Protein AF-A0A073K8L0-F1 (afdb_monomer_lite)

pLDDT: mean 84.14, std 17.99, range [29.75, 98.31]

Sequence (140 aa):
MDVLETYLDMADKIIIFRKRFNLKQAKIAEMINVSRATVSNYENLRSKIPDNIEHQLKKIFQEYSFEIDYEDLYEEEKFLLYRIRNKLNQIEIAKLLGYNSKYYSHIETGNSPITTQFANRFKSDILNWRENDSPVQYVV

Organism: NCBI:txid574376

Secondary structure (DSSP, 8-state):
----SS---HHHHHHHHHHHTT--HHHHHHHTT--HHHHHHHHTTSSPPPHHHHHHHHHHHHHTT----GGG--HHHHHHHHHHHTT--HHHHHHHTTS-HHHHHHHHTTSSPPPHHHHHHIIIIIIHHHHHS-------

Radius of gyration: 15.87 Å; chains: 1; bounding box: 36×40×40 Å

InterPro domains:
  IPR001387 Cro/C1-type, helix-turn-helix domain [PF01381] (17-47)
  IPR001387 Cro/C1-type, helix-turn-helix domain [PS50943] (14-73)
  IPR001387 Cro/C1-type, helix-turn-helix domain [SM00530] (13-71)
  IPR001387 Cro/C1-type, helix-turn-helix domain [SM00530] (78-129)
  IPR001387 Cro/C1-type, helix-turn-helix domain [cd00093] (11-70)
  IPR001387 Cro/C1-type, helix-turn-helix domain [cd00093] (77-128)
  IPR010982 Lambda repressor-like, DNA-binding domain superfamily [G3DSA:1.10.260.40] (11-58)
  IPR010982 Lambda repressor-like, DNA-binding domain superfamily [G3DSA:1.10.260.40] (59-129)
  IPR010982 Lambda repressor-like, DNA-binding domain superfamily [SSF47413] (8-62)
  IPR010982 Lambda repressor-like, DNA-binding domain superfamily [SSF47413] (73-122)

Structure (mmCIF, N/CA/C/O backbone):
data_AF-A0A073K8L0-F1
#
_entry.id   AF-A0A073K8L0-F1
#
loop_
_atom_site.group_PDB
_atom_site.id
_atom_site.type_symbol
_atom_site.label_atom_id
_atom_site.label_alt_id
_atom_site.label_comp_id
_atom_site.label_asym_id
_atom_site.label_entity_id
_atom_site.label_seq_id
_atom_site.pdbx_PDB_ins_code
_atom_site.Cartn_x
_atom_site.Cartn_y
_atom_site.Cartn_z
_atom_site.occupancy
_atom_site.B_iso_or_equiv
_atom_site.auth_seq_id
_atom_site.auth_comp_id
_atom_site.auth_asym_id
_atom_site.auth_atom_id
_atom_site.pdbx_PDB_model_num
ATOM 1 N N . MET A 1 1 ? 6.696 -17.186 19.002 1.00 34.41 1 MET A N 1
ATOM 2 C CA . MET A 1 1 ? 7.828 -16.568 18.279 1.00 34.41 1 MET A CA 1
ATOM 3 C C . MET A 1 1 ? 7.289 -15.276 17.711 1.00 34.41 1 MET A C 1
ATOM 5 O O . MET A 1 1 ? 6.404 -15.321 16.871 1.00 34.41 1 MET A O 1
ATOM 9 N N . ASP A 1 2 ? 7.721 -14.174 18.303 1.00 43.12 2 ASP A N 1
ATOM 10 C CA . ASP A 1 2 ? 6.908 -12.989 18.576 1.00 43.12 2 ASP A CA 1
ATOM 11 C C . ASP A 1 2 ? 7.640 -11.740 18.052 1.00 43.12 2 ASP A C 1
ATOM 13 O O . ASP A 1 2 ? 8.276 -11.017 18.811 1.00 43.12 2 ASP A O 1
ATOM 17 N N . VAL A 1 3 ? 7.711 -11.592 16.716 1.00 39.59 3 VAL A N 1
ATOM 18 C CA . VAL A 1 3 ? 8.490 -10.523 16.036 1.00 39.59 3 VAL A CA 1
ATOM 19 C C . VAL A 1 3 ? 7.893 -10.120 14.668 1.00 39.59 3 VAL A C 1
ATOM 21 O O . VAL A 1 3 ? 8.605 -9.689 13.766 1.00 39.59 3 VAL A O 1
ATOM 24 N N . LEU A 1 4 ? 6.590 -10.300 14.440 1.00 44.94 4 LEU A N 1
ATOM 25 C CA . LEU A 1 4 ? 5.981 -10.058 13.122 1.00 44.94 4 LEU A CA 1
ATOM 26 C C . LEU A 1 4 ? 5.005 -8.880 13.150 1.00 44.94 4 LEU A C 1
ATOM 28 O O . LEU A 1 4 ? 3.808 -9.120 13.088 1.00 44.94 4 LEU A O 1
ATOM 32 N N . GLU A 1 5 ? 5.492 -7.631 13.195 1.00 56.97 5 GLU A N 1
ATOM 33 C CA . GLU A 1 5 ? 4.706 -6.481 12.685 1.00 56.97 5 GLU A CA 1
ATOM 34 C C . GLU A 1 5 ? 5.459 -5.148 12.451 1.00 56.97 5 GLU A C 1
ATOM 36 O O . GLU A 1 5 ? 4.810 -4.150 12.160 1.00 56.97 5 GLU A O 1
ATOM 41 N N . THR A 1 6 ? 6.800 -5.100 12.470 1.00 67.00 6 THR A N 1
ATOM 42 C CA . THR A 1 6 ? 7.577 -3.849 12.256 1.00 67.00 6 THR A CA 1
ATOM 43 C C . THR A 1 6 ? 8.447 -3.832 10.993 1.00 67.00 6 THR A C 1
ATOM 45 O O . THR A 1 6 ? 9.200 -2.895 10.769 1.00 67.00 6 THR A O 1
ATOM 48 N N . TYR A 1 7 ? 8.362 -4.845 10.128 1.00 82.88 7 TYR A N 1
ATOM 49 C CA . TYR A 1 7 ? 9.089 -4.861 8.852 1.00 82.88 7 TYR A CA 1
ATOM 50 C C . TYR A 1 7 ? 8.156 -4.533 7.686 1.00 82.88 7 TYR A C 1
ATOM 52 O O . TYR A 1 7 ? 7.021 -5.015 7.661 1.00 82.88 7 TYR A O 1
ATOM 60 N N . LEU A 1 8 ? 8.632 -3.746 6.715 1.00 90.25 8 LEU A N 1
ATOM 61 C CA . LEU A 1 8 ? 7.929 -3.486 5.456 1.00 90.25 8 LEU A CA 1
ATOM 62 C C . LEU A 1 8 ? 8.441 -4.405 4.355 1.00 90.25 8 LEU A C 1
ATOM 64 O O . LEU A 1 8 ? 9.613 -4.335 3.975 1.00 90.25 8 LEU A O 1
ATOM 68 N N . ASP A 1 9 ? 7.546 -5.221 3.805 1.00 92.12 9 ASP A N 1
ATOM 69 C CA . ASP A 1 9 ? 7.854 -6.008 2.623 1.00 92.12 9 ASP A CA 1
ATOM 70 C C . ASP A 1 9 ? 7.788 -5.151 1.344 1.00 92.12 9 ASP A C 1
ATOM 72 O O . ASP A 1 9 ? 7.447 -3.964 1.353 1.00 92.12 9 ASP A O 1
ATOM 76 N N . MET A 1 10 ? 8.156 -5.742 0.206 1.00 94.81 10 MET A N 1
ATOM 77 C CA . MET A 1 10 ? 8.142 -5.018 -1.065 1.00 94.81 10 MET A CA 1
ATOM 78 C C . MET A 1 10 ? 6.726 -4.574 -1.471 1.00 94.81 10 MET A C 1
ATOM 80 O O . MET A 1 10 ? 6.578 -3.503 -2.057 1.00 94.81 10 MET A O 1
ATOM 84 N N . ALA A 1 11 ? 5.684 -5.350 -1.163 1.00 95.62 11 ALA A N 1
ATOM 85 C CA . ALA A 1 11 ? 4.309 -4.967 -1.471 1.00 95.62 11 ALA A CA 1
ATOM 86 C C . ALA A 1 11 ? 3.874 -3.749 -0.646 1.00 95.62 11 ALA A C 1
ATOM 88 O O . ALA A 1 11 ? 3.299 -2.815 -1.211 1.00 95.62 11 ALA A O 1
ATOM 89 N N . ASP A 1 12 ? 4.222 -3.709 0.641 1.00 95.44 12 ASP A N 1
ATOM 90 C CA . ASP A 1 12 ? 4.008 -2.545 1.497 1.00 95.44 12 ASP A CA 1
ATOM 91 C C . ASP A 1 12 ? 4.716 -1.316 0.914 1.00 95.44 12 ASP A C 1
ATOM 93 O O . ASP A 1 12 ? 4.092 -0.275 0.696 1.00 95.44 12 ASP A O 1
ATOM 97 N N . LYS A 1 13 ? 6.005 -1.448 0.568 1.00 96.69 13 LYS A N 1
ATOM 98 C CA . LYS A 1 13 ? 6.802 -0.343 0.014 1.00 96.69 13 LYS A CA 1
ATOM 99 C C . LYS A 1 13 ? 6.222 0.191 -1.298 1.00 96.69 13 LYS A C 1
ATOM 101 O O . LYS A 1 13 ? 6.183 1.407 -1.470 1.00 96.69 13 LYS A O 1
ATOM 106 N N . ILE A 1 14 ? 5.694 -0.666 -2.182 1.00 97.31 14 ILE A N 1
ATOM 107 C CA . ILE A 1 14 ? 4.986 -0.231 -3.405 1.00 97.31 14 ILE A CA 1
ATOM 108 C C . ILE A 1 14 ? 3.787 0.656 -3.057 1.00 97.31 14 ILE A C 1
ATOM 110 O O . ILE A 1 14 ? 3.612 1.714 -3.666 1.00 97.31 14 ILE A O 1
ATOM 114 N N . ILE A 1 15 ? 2.960 0.240 -2.093 1.00 96.00 15 ILE A N 1
ATOM 115 C CA . ILE A 1 15 ? 1.749 0.974 -1.700 1.00 96.00 15 ILE A CA 1
ATOM 116 C C . ILE A 1 15 ? 2.119 2.356 -1.169 1.00 96.00 15 ILE A C 1
ATOM 118 O O . ILE A 1 15 ? 1.517 3.354 -1.583 1.00 96.00 15 ILE A O 1
ATOM 122 N N . ILE A 1 16 ? 3.103 2.411 -0.268 1.00 96.31 16 ILE A N 1
ATOM 123 C CA . ILE A 1 16 ? 3.514 3.655 0.381 1.00 96.31 16 ILE A CA 1
ATOM 124 C C . ILE A 1 16 ? 4.181 4.595 -0.613 1.00 96.31 16 ILE A C 1
ATOM 126 O O . ILE A 1 16 ? 3.761 5.747 -0.731 1.00 96.31 16 ILE A O 1
ATOM 130 N N . PHE A 1 17 ? 5.126 4.090 -1.409 1.00 97.38 17 PHE A N 1
ATOM 131 C CA . PHE A 1 17 ? 5.732 4.838 -2.507 1.00 97.38 17 PHE A CA 1
ATOM 132 C C . PHE A 1 17 ? 4.654 5.444 -3.410 1.00 97.38 17 PHE A C 1
ATOM 134 O O . PHE A 1 17 ? 4.582 6.655 -3.619 1.00 97.38 17 PHE A O 1
ATOM 141 N N . ARG A 1 18 ? 3.726 4.609 -3.885 1.00 96.12 18 ARG A N 1
ATOM 142 C CA . ARG A 1 18 ? 2.665 5.048 -4.783 1.00 96.12 18 ARG A CA 1
ATOM 143 C C . ARG A 1 18 ? 1.813 6.156 -4.160 1.00 96.12 18 ARG A C 1
ATOM 145 O O . ARG A 1 18 ? 1.449 7.098 -4.859 1.00 96.12 18 ARG A O 1
ATOM 152 N N . LYS A 1 19 ? 1.467 6.052 -2.877 1.00 92.94 19 LYS A N 1
ATOM 153 C CA . LYS A 1 19 ? 0.639 7.053 -2.189 1.00 92.94 19 LYS A CA 1
ATOM 154 C C . LYS A 1 19 ? 1.385 8.361 -1.947 1.00 92.94 19 LYS A C 1
ATOM 156 O O . LYS A 1 19 ? 0.845 9.407 -2.298 1.00 92.94 19 LYS A O 1
ATOM 161 N N . ARG A 1 20 ? 2.618 8.310 -1.438 1.00 94.00 20 ARG A N 1
ATOM 162 C CA . ARG A 1 20 ? 3.428 9.507 -1.148 1.00 94.00 20 ARG A CA 1
ATOM 163 C C . ARG A 1 20 ? 3.758 10.314 -2.402 1.00 94.00 20 ARG A C 1
ATOM 165 O O . ARG A 1 20 ? 3.738 11.538 -2.362 1.00 94.00 20 ARG A O 1
ATOM 172 N N . PHE A 1 21 ? 3.960 9.643 -3.535 1.00 94.81 21 PHE A N 1
ATOM 173 C CA . PHE A 1 21 ? 4.215 10.294 -4.825 1.00 94.81 21 PHE A CA 1
ATOM 174 C C . PHE A 1 21 ? 2.952 10.484 -5.688 1.00 94.81 21 PHE A C 1
ATOM 176 O O . PHE A 1 21 ? 3.055 10.834 -6.863 1.00 94.81 21 PHE A O 1
ATOM 183 N N . ASN A 1 22 ? 1.754 10.257 -5.130 1.00 92.50 22 ASN A N 1
ATOM 184 C CA . ASN A 1 22 ? 0.461 10.395 -5.816 1.00 92.50 22 ASN A CA 1
ATOM 185 C C . ASN A 1 22 ? 0.383 9.655 -7.172 1.00 92.50 22 ASN A C 1
ATOM 187 O O . ASN A 1 22 ? -0.194 10.123 -8.158 1.00 92.50 22 ASN A O 1
ATOM 191 N N . LEU A 1 23 ? 0.987 8.472 -7.235 1.00 94.81 23 LEU A N 1
ATOM 192 C CA . LEU A 1 23 ? 1.014 7.634 -8.422 1.00 94.81 23 LEU A CA 1
ATOM 193 C C . LEU A 1 23 ? -0.227 6.729 -8.467 1.00 94.81 23 LEU A C 1
ATOM 195 O O . LEU A 1 23 ? -0.777 6.278 -7.459 1.00 94.81 23 LEU A O 1
ATOM 199 N N . LYS A 1 24 ? -0.694 6.413 -9.675 1.00 95.44 24 LYS A N 1
ATOM 200 C CA . LYS A 1 24 ? -1.721 5.378 -9.879 1.00 95.44 24 LYS A CA 1
ATOM 201 C C . LYS A 1 24 ? -1.049 4.016 -10.042 1.00 95.44 24 LYS A C 1
ATOM 203 O O . LYS A 1 24 ? 0.077 3.942 -10.524 1.00 95.44 24 LYS A O 1
ATOM 208 N N . GLN A 1 25 ? -1.764 2.927 -9.741 1.00 96.62 25 GLN A N 1
ATOM 209 C CA . GLN A 1 25 ? -1.258 1.559 -9.968 1.00 96.62 25 GLN A CA 1
ATOM 210 C C . GLN A 1 25 ? -0.804 1.355 -11.421 1.00 96.62 25 GLN A C 1
ATOM 212 O O . GLN A 1 25 ? 0.190 0.688 -11.670 1.00 96.62 25 GLN A O 1
ATOM 217 N N . ALA A 1 26 ? -1.507 1.976 -12.377 1.00 97.44 26 ALA A N 1
ATOM 218 C CA . ALA A 1 26 ? -1.141 1.943 -13.790 1.00 97.44 26 ALA A CA 1
ATOM 219 C C . ALA A 1 26 ? 0.237 2.565 -14.067 1.00 97.44 26 ALA A C 1
ATOM 221 O O . ALA A 1 26 ? 0.944 2.070 -14.934 1.00 97.44 26 ALA A O 1
ATOM 222 N N . 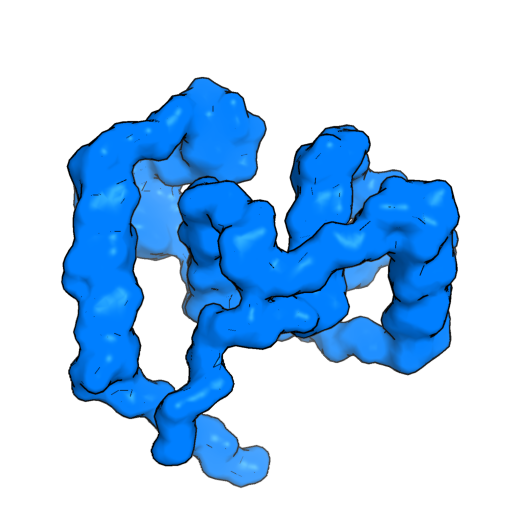LYS A 1 27 ? 0.635 3.604 -13.316 1.00 97.88 27 LYS A N 1
ATOM 223 C CA . LYS A 1 27 ? 1.937 4.246 -13.510 1.00 97.88 27 LYS A CA 1
ATOM 224 C C . LYS A 1 27 ? 3.077 3.374 -12.994 1.00 97.88 27 LYS A C 1
ATOM 226 O O . LYS A 1 27 ? 4.068 3.217 -13.691 1.00 97.88 27 LYS A O 1
ATOM 231 N N . ILE A 1 28 ? 2.901 2.750 -11.826 1.00 97.75 28 ILE A N 1
ATOM 232 C CA . ILE A 1 28 ? 3.850 1.738 -11.336 1.00 97.75 28 ILE A CA 1
ATOM 233 C C . ILE A 1 28 ? 3.953 0.596 -12.347 1.00 97.75 28 ILE A C 1
ATOM 235 O O . ILE A 1 28 ? 5.050 0.213 -12.723 1.00 97.75 28 ILE A O 1
ATOM 239 N N . ALA A 1 29 ? 2.815 0.101 -12.840 1.00 98.12 29 ALA A N 1
ATOM 240 C CA . ALA A 1 29 ? 2.769 -0.997 -13.800 1.00 98.12 29 ALA A CA 1
ATOM 241 C C . ALA A 1 29 ? 3.548 -0.692 -15.092 1.00 98.12 29 ALA A C 1
ATOM 243 O O . ALA A 1 29 ? 4.278 -1.552 -15.573 1.00 98.12 29 ALA A O 1
ATOM 244 N N . GLU A 1 30 ? 3.439 0.537 -15.605 1.00 98.12 30 GLU A N 1
ATOM 245 C CA . GLU A 1 30 ? 4.229 1.036 -16.737 1.00 98.12 30 GLU A CA 1
ATOM 246 C C . GLU A 1 30 ? 5.734 1.038 -16.423 1.00 98.12 30 GLU A C 1
ATOM 248 O O 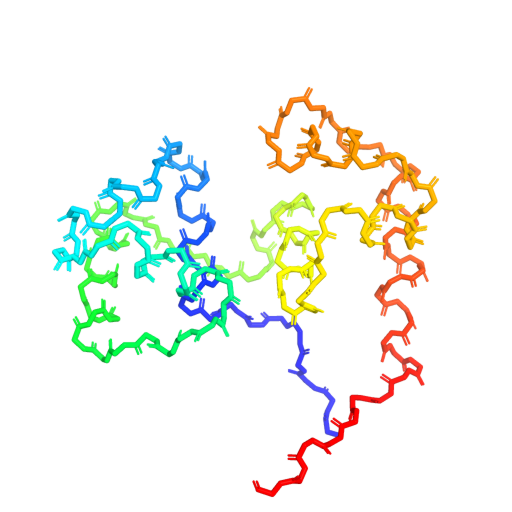. GLU A 1 30 ? 6.520 0.540 -17.224 1.00 98.12 30 GLU A O 1
ATOM 253 N N . MET A 1 31 ? 6.133 1.531 -15.244 1.00 97.25 31 MET A N 1
ATOM 254 C CA . MET A 1 31 ? 7.543 1.621 -14.834 1.00 97.25 31 MET A CA 1
ATOM 255 C C . MET A 1 31 ? 8.240 0.254 -14.741 1.00 97.25 31 MET A C 1
ATOM 257 O O . MET A 1 31 ? 9.428 0.163 -15.034 1.00 97.25 31 MET A O 1
ATOM 261 N N . ILE A 1 32 ? 7.515 -0.804 -14.356 1.00 97.56 32 ILE A N 1
ATOM 262 C CA . ILE A 1 32 ? 8.054 -2.175 -14.234 1.00 97.56 32 ILE A CA 1
ATOM 263 C C . ILE A 1 32 ? 7.572 -3.128 -15.341 1.00 97.56 32 ILE A C 1
ATOM 265 O O . ILE A 1 32 ? 7.719 -4.345 -15.229 1.00 97.56 32 ILE A O 1
ATOM 269 N N . ASN A 1 33 ? 6.961 -2.587 -16.399 1.00 97.25 33 ASN A N 1
ATOM 270 C CA . ASN A 1 33 ? 6.464 -3.328 -17.561 1.00 97.25 33 ASN A CA 1
ATOM 271 C C . ASN A 1 33 ? 5.579 -4.551 -17.217 1.00 97.25 33 ASN A C 1
ATOM 273 O O . ASN A 1 33 ? 5.788 -5.662 -17.709 1.00 97.25 33 ASN A O 1
ATOM 277 N N . VAL A 1 34 ? 4.570 -4.354 -16.365 1.00 97.81 34 VAL A N 1
ATOM 278 C CA . VAL A 1 34 ? 3.542 -5.364 -16.048 1.00 97.81 34 VAL A CA 1
ATOM 279 C C . VAL A 1 34 ? 2.136 -4.794 -16.235 1.00 97.81 34 VAL A C 1
ATOM 281 O O . VAL A 1 34 ? 1.947 -3.608 -16.493 1.00 97.81 34 VAL A O 1
ATOM 284 N N . SER A 1 35 ? 1.103 -5.625 -16.082 1.00 98.31 35 SER A N 1
ATOM 285 C CA . SER A 1 35 ? -0.276 -5.132 -16.121 1.00 98.31 35 SER A CA 1
ATOM 286 C C . SER A 1 35 ? -0.658 -4.390 -14.831 1.00 98.31 35 SER A C 1
ATOM 288 O O . SER A 1 35 ? -0.203 -4.720 -13.733 1.00 98.31 35 SER A O 1
ATOM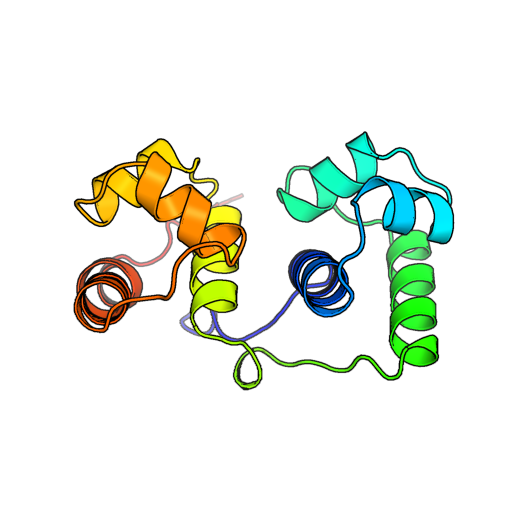 290 N N . ARG A 1 36 ? -1.596 -3.438 -14.919 1.00 98.00 36 ARG A N 1
ATOM 291 C CA . ARG A 1 36 ? -2.180 -2.790 -13.729 1.00 98.00 36 ARG A CA 1
ATOM 292 C C . ARG A 1 36 ? -2.818 -3.804 -12.764 1.00 98.00 36 ARG A C 1
ATOM 294 O O . ARG A 1 36 ? -2.761 -3.612 -11.551 1.00 98.00 36 ARG A O 1
ATOM 301 N N . ALA A 1 37 ? -3.403 -4.884 -13.287 1.00 98.06 37 ALA A N 1
ATOM 302 C CA . ALA A 1 37 ? -3.957 -5.966 -12.471 1.00 98.06 37 ALA A CA 1
ATOM 303 C C . ALA A 1 37 ? -2.861 -6.710 -11.691 1.00 98.06 37 ALA A C 1
ATOM 305 O O . ALA A 1 37 ? -3.055 -7.031 -10.523 1.00 98.06 37 ALA A O 1
ATOM 306 N N . THR A 1 38 ? -1.690 -6.907 -12.299 1.00 97.94 38 THR A N 1
ATOM 307 C CA . THR A 1 38 ? -0.519 -7.513 -11.655 1.00 97.94 38 THR A CA 1
ATOM 308 C C . THR A 1 38 ? -0.052 -6.681 -10.459 1.00 97.94 38 THR A C 1
ATOM 310 O O . THR A 1 38 ? 0.078 -7.226 -9.367 1.00 97.94 38 THR A O 1
ATOM 313 N N . VAL A 1 39 ? 0.090 -5.358 -10.614 1.00 97.88 39 VAL A N 1
ATOM 314 C CA . VAL A 1 39 ? 0.412 -4.461 -9.483 1.00 97.88 39 VAL A CA 1
ATOM 315 C C . VAL A 1 39 ? -0.661 -4.536 -8.402 1.00 97.88 39 VAL A C 1
ATOM 317 O O . VAL A 1 39 ? -0.342 -4.660 -7.226 1.00 97.88 39 VAL A O 1
ATOM 320 N N . SER A 1 40 ? -1.940 -4.532 -8.787 1.00 96.25 40 SER A N 1
ATOM 321 C CA . SER A 1 40 ? -3.032 -4.699 -7.826 1.00 96.25 40 SER A CA 1
ATOM 322 C C . SER A 1 40 ? -2.945 -6.025 -7.063 1.00 96.25 40 SER A C 1
ATOM 324 O O . SER A 1 40 ? -3.279 -6.059 -5.882 1.00 96.25 40 SER A O 1
ATOM 326 N N . ASN A 1 41 ? -2.518 -7.115 -7.701 1.00 96.62 41 ASN A N 1
ATOM 327 C CA . ASN A 1 41 ? -2.337 -8.400 -7.029 1.00 96.62 41 ASN A CA 1
ATOM 328 C C . ASN A 1 41 ? -1.153 -8.384 -6.061 1.00 96.62 41 ASN A C 1
ATOM 330 O O . ASN A 1 41 ? -1.280 -8.953 -4.978 1.00 96.62 41 ASN A O 1
ATOM 334 N N . TYR A 1 42 ? -0.055 -7.708 -6.407 1.00 96.81 42 TYR A N 1
ATOM 335 C CA . TYR A 1 42 ? 1.066 -7.493 -5.491 1.00 96.81 42 TYR A CA 1
ATOM 336 C C . TYR A 1 42 ? 0.626 -6.689 -4.260 1.00 96.81 42 TYR A C 1
ATOM 338 O O . TYR A 1 42 ? 0.763 -7.176 -3.144 1.00 96.81 42 TYR A O 1
ATOM 346 N N . GLU A 1 43 ? -0.013 -5.527 -4.453 1.00 94.38 43 GLU A N 1
ATOM 347 C CA . GLU A 1 43 ? -0.479 -4.661 -3.352 1.00 94.38 43 GLU A CA 1
ATOM 348 C C . GLU A 1 43 ? -1.533 -5.328 -2.451 1.00 94.38 43 GLU A C 1
ATOM 350 O O . GLU A 1 43 ? -1.733 -4.905 -1.323 1.00 94.38 43 GLU A O 1
ATOM 355 N N . ASN A 1 44 ? -2.252 -6.344 -2.933 1.00 91.88 44 ASN A N 1
ATOM 356 C CA . ASN A 1 44 ? -3.254 -7.062 -2.135 1.00 91.88 44 ASN A CA 1
ATOM 357 C C . ASN A 1 44 ? -2.759 -8.431 -1.647 1.00 91.88 44 ASN A C 1
ATOM 359 O O . ASN A 1 44 ? -3.580 -9.256 -1.242 1.00 91.88 44 ASN A O 1
ATOM 363 N N . LEU A 1 45 ? -1.450 -8.699 -1.735 1.00 91.06 45 LEU A N 1
ATOM 364 C CA . LEU A 1 45 ? -0.828 -9.964 -1.324 1.00 91.06 45 LEU A CA 1
ATOM 365 C C . LEU A 1 45 ? -1.484 -11.202 -1.973 1.00 91.06 45 LEU A C 1
ATOM 367 O O . LEU A 1 45 ? -1.530 -12.288 -1.396 1.00 91.06 45 LEU A O 1
ATOM 371 N N . ARG A 1 46 ? -2.022 -11.037 -3.189 1.00 92.12 46 ARG A N 1
ATOM 372 C CA . ARG A 1 46 ? -2.643 -12.107 -3.992 1.00 92.12 46 ARG A CA 1
ATOM 373 C C . ARG A 1 46 ? -1.638 -12.815 -4.892 1.00 92.12 46 ARG A C 1
ATOM 375 O O . ARG A 1 46 ? -1.944 -13.858 -5.462 1.00 92.12 46 ARG A O 1
ATOM 382 N N . SER A 1 47 ? -0.458 -12.235 -5.081 1.00 94.00 47 SER A N 1
ATOM 383 C CA . SER A 1 47 ? 0.621 -12.820 -5.873 1.00 94.00 47 SER A CA 1
ATOM 384 C C . SER A 1 47 ? 1.964 -12.406 -5.294 1.00 94.00 47 SER A C 1
ATOM 386 O O . SER A 1 47 ? 2.131 -11.260 -4.881 1.00 94.00 47 SER A O 1
ATOM 388 N N . LYS A 1 48 ? 2.922 -13.335 -5.293 1.00 93.50 48 LYS A N 1
ATOM 389 C CA . LYS A 1 48 ? 4.306 -13.039 -4.925 1.00 93.50 48 LYS A CA 1
ATOM 390 C C . LYS A 1 48 ? 4.937 -12.146 -5.995 1.00 93.50 48 LYS A C 1
ATOM 392 O O . LYS A 1 48 ? 4.708 -12.361 -7.185 1.00 93.50 48 LYS A O 1
ATOM 397 N N . ILE A 1 49 ? 5.735 -11.175 -5.566 1.00 95.88 49 ILE A N 1
ATOM 398 C CA . ILE A 1 49 ? 6.536 -10.337 -6.460 1.00 95.88 49 ILE A CA 1
ATOM 399 C C . ILE A 1 49 ? 7.748 -11.162 -6.928 1.00 95.88 49 ILE A C 1
ATOM 401 O O . ILE A 1 49 ? 8.483 -11.667 -6.080 1.00 95.88 49 ILE A O 1
ATOM 405 N N . PRO A 1 50 ? 7.955 -11.349 -8.243 1.00 97.25 50 PRO A N 1
ATOM 406 C CA . PRO A 1 50 ? 9.139 -12.032 -8.762 1.00 97.25 50 PRO A CA 1
ATOM 407 C C . PRO A 1 50 ? 10.426 -11.219 -8.555 1.00 97.25 50 PRO A C 1
ATOM 409 O O . PRO A 1 50 ? 10.398 -9.991 -8.650 1.00 97.25 50 PRO A O 1
ATOM 412 N N . ASP A 1 51 ? 11.567 -11.888 -8.382 1.00 97.06 51 ASP A N 1
ATOM 413 C CA . ASP A 1 51 ? 12.860 -11.251 -8.078 1.00 97.06 51 ASP A CA 1
ATOM 414 C C . ASP A 1 51 ? 13.285 -10.199 -9.118 1.00 97.06 51 ASP A C 1
ATOM 416 O O . ASP A 1 51 ? 13.816 -9.140 -8.777 1.00 97.06 51 ASP A O 1
ATOM 420 N N . ASN A 1 52 ? 13.015 -10.446 -10.406 1.00 97.00 52 ASN A N 1
ATOM 421 C CA . ASN A 1 52 ? 13.318 -9.487 -11.470 1.00 97.00 52 ASN A CA 1
ATOM 422 C C . ASN A 1 52 ? 12.479 -8.204 -11.350 1.00 97.00 52 ASN A C 1
ATOM 424 O O . ASN A 1 52 ? 12.978 -7.123 -11.656 1.00 97.00 52 ASN A O 1
ATOM 428 N N . ILE A 1 53 ? 11.229 -8.315 -10.891 1.00 98.12 53 ILE A N 1
ATOM 429 C CA . ILE A 1 53 ? 10.358 -7.167 -10.622 1.00 98.12 53 ILE A CA 1
ATOM 430 C C . ILE A 1 53 ? 10.803 -6.455 -9.346 1.00 98.12 53 ILE A C 1
ATOM 432 O O . ILE A 1 53 ? 10.884 -5.230 -9.328 1.00 98.12 53 ILE A O 1
ATOM 436 N N . GLU A 1 54 ? 11.161 -7.204 -8.302 1.00 97.56 54 GLU A N 1
ATOM 437 C CA . GLU A 1 54 ? 11.700 -6.640 -7.064 1.00 97.56 54 GLU A CA 1
ATOM 438 C C . GLU A 1 54 ? 12.958 -5.798 -7.330 1.00 97.56 54 GLU A C 1
ATOM 440 O O . GLU A 1 54 ? 13.095 -4.689 -6.813 1.00 97.56 54 GLU A O 1
ATOM 445 N N . HIS A 1 55 ? 13.857 -6.278 -8.192 1.00 97.44 55 HIS A N 1
ATOM 446 C CA . HIS A 1 55 ? 15.055 -5.539 -8.581 1.00 97.44 55 HIS A CA 1
ATOM 447 C C . HIS A 1 55 ? 14.737 -4.237 -9.338 1.00 97.44 55 HIS A C 1
ATOM 449 O O . HIS A 1 55 ? 15.386 -3.218 -9.102 1.00 97.44 55 HIS A O 1
ATOM 455 N N . GLN A 1 56 ? 13.732 -4.242 -10.222 1.00 98.00 56 GLN A N 1
ATOM 456 C CA . GLN A 1 56 ? 13.282 -3.026 -10.912 1.00 98.00 56 GLN A CA 1
ATOM 457 C C . GLN A 1 56 ? 12.671 -2.016 -9.936 1.00 98.00 56 GLN A C 1
ATOM 459 O O . GLN A 1 56 ? 13.006 -0.836 -9.990 1.00 98.00 56 GLN A O 1
ATOM 464 N N . LEU A 1 57 ? 11.838 -2.479 -9.001 1.00 97.94 57 LEU A N 1
ATOM 465 C CA . LEU A 1 57 ? 11.247 -1.631 -7.965 1.00 97.94 57 LEU A CA 1
ATOM 466 C C . LEU A 1 57 ? 12.313 -0.985 -7.079 1.00 97.94 57 LEU A C 1
ATOM 468 O O . LEU A 1 57 ? 12.240 0.212 -6.829 1.00 97.94 57 LEU A O 1
ATOM 472 N N . LYS A 1 58 ? 13.344 -1.738 -6.669 1.00 97.62 58 LYS A N 1
ATOM 473 C CA . LYS A 1 58 ? 14.473 -1.190 -5.897 1.00 97.62 58 LYS A CA 1
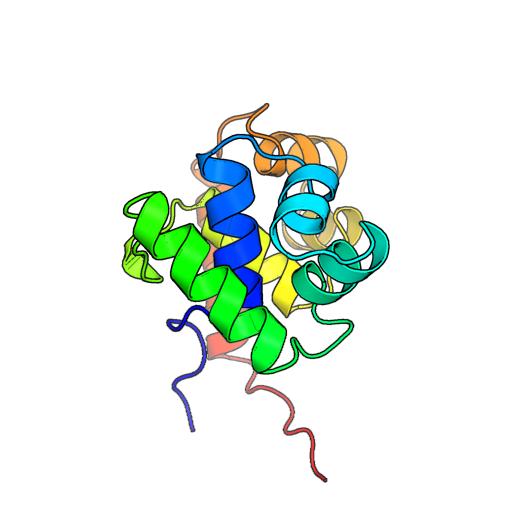ATOM 474 C C . LYS A 1 58 ? 15.192 -0.065 -6.643 1.00 97.62 58 LYS A C 1
ATOM 476 O O . LYS A 1 58 ? 15.508 0.947 -6.028 1.00 97.62 58 LYS A O 1
ATOM 481 N N . LYS A 1 59 ? 15.412 -0.211 -7.955 1.00 97.94 59 LYS A N 1
ATOM 482 C CA . LYS A 1 59 ? 16.001 0.855 -8.785 1.00 97.94 59 LYS A CA 1
ATOM 483 C C . LYS A 1 59 ? 15.112 2.093 -8.833 1.00 97.94 59 LYS A C 1
ATOM 485 O O . LYS A 1 59 ? 15.599 3.188 -8.588 1.00 97.94 59 LYS A O 1
ATOM 490 N N . ILE A 1 60 ? 13.811 1.913 -9.061 1.00 97.81 60 ILE A N 1
ATOM 491 C CA . ILE A 1 60 ? 12.844 3.019 -9.062 1.00 97.81 60 ILE A CA 1
ATOM 492 C C . ILE A 1 60 ? 12.850 3.737 -7.707 1.00 97.81 60 ILE A C 1
ATOM 494 O O . ILE A 1 60 ? 12.904 4.959 -7.660 1.00 97.81 60 ILE A O 1
ATOM 498 N N . PHE A 1 61 ? 12.838 3.003 -6.593 1.00 97.88 61 PHE A N 1
ATOM 499 C CA . PHE A 1 61 ? 12.894 3.617 -5.266 1.00 97.88 61 PHE A CA 1
ATOM 500 C C . PHE A 1 61 ? 14.177 4.430 -5.072 1.00 97.88 61 PHE A C 1
ATOM 502 O O . PHE A 1 61 ? 14.103 5.565 -4.613 1.00 97.88 61 PHE A O 1
ATOM 509 N N . GLN A 1 62 ? 15.329 3.912 -5.503 1.00 97.50 62 GLN A N 1
ATOM 510 C CA . GLN A 1 62 ? 16.599 4.645 -5.465 1.00 97.50 62 GLN A CA 1
ATOM 511 C C . GLN A 1 62 ? 16.576 5.918 -6.323 1.00 97.50 62 GLN A C 1
ATOM 513 O O . GLN A 1 62 ? 17.026 6.961 -5.863 1.00 97.50 62 GLN A O 1
ATOM 518 N N . GLU A 1 63 ? 16.023 5.864 -7.538 1.00 97.12 63 GLU A N 1
ATOM 519 C CA . GLU A 1 63 ? 15.896 7.029 -8.431 1.00 97.12 63 GLU A CA 1
ATOM 520 C C . GLU A 1 63 ? 15.037 8.149 -7.828 1.00 97.12 63 GLU A C 1
ATOM 522 O O . GLU A 1 63 ? 15.263 9.327 -8.099 1.00 97.12 63 GLU A O 1
ATOM 527 N N . TYR A 1 64 ? 14.070 7.785 -6.986 1.00 97.06 64 TYR A N 1
ATOM 528 C CA . TYR A 1 64 ? 13.207 8.719 -6.266 1.00 97.06 64 TYR A CA 1
ATOM 529 C C . TYR A 1 64 ? 13.737 9.093 -4.874 1.00 97.06 64 TYR A C 1
ATOM 531 O O . TYR A 1 64 ? 13.040 9.792 -4.136 1.00 97.06 64 TYR A O 1
ATOM 539 N N . SER A 1 65 ? 14.933 8.625 -4.497 1.00 96.88 65 SER A N 1
ATOM 540 C CA . SER A 1 65 ? 15.472 8.742 -3.134 1.00 96.88 65 SER A CA 1
ATOM 541 C C . SER A 1 65 ? 14.469 8.278 -2.069 1.00 96.88 65 SER A C 1
ATOM 543 O O . SER A 1 65 ? 14.329 8.888 -1.010 1.00 96.88 65 SER A O 1
ATOM 545 N N . PHE A 1 66 ? 13.716 7.224 -2.384 1.00 96.81 66 PHE A N 1
ATOM 546 C CA . PHE A 1 66 ? 12.705 6.654 -1.515 1.00 96.81 66 PHE A CA 1
ATOM 547 C C . PHE A 1 66 ? 13.299 5.515 -0.694 1.00 96.81 66 PHE A C 1
ATOM 549 O O . PHE A 1 66 ? 13.531 4.411 -1.188 1.00 96.81 66 PHE A O 1
ATOM 556 N N . GLU A 1 67 ? 13.493 5.794 0.585 1.00 94.81 67 GLU A N 1
ATOM 557 C CA . GLU A 1 67 ? 13.844 4.828 1.613 1.00 94.81 67 GLU A CA 1
ATOM 558 C C . GLU A 1 67 ? 12.837 4.982 2.749 1.00 94.81 67 GLU A C 1
ATOM 560 O O . GLU A 1 67 ? 12.420 6.098 3.069 1.00 94.81 67 GLU A O 1
ATOM 565 N N . ILE A 1 68 ? 12.353 3.855 3.266 1.00 94.38 68 ILE A N 1
ATOM 566 C CA . ILE A 1 68 ? 11.318 3.855 4.289 1.00 94.38 68 ILE A CA 1
ATOM 567 C C . ILE A 1 68 ? 11.370 2.574 5.113 1.00 94.38 68 ILE A C 1
ATOM 569 O O . ILE A 1 68 ? 11.429 1.467 4.551 1.00 94.38 68 ILE A O 1
ATOM 573 N N . ASP A 1 69 ? 11.257 2.758 6.421 1.00 92.12 69 ASP A N 1
ATOM 574 C CA . ASP A 1 69 ? 11.012 1.714 7.402 1.00 92.12 69 ASP A CA 1
ATOM 575 C C . ASP A 1 69 ? 9.655 1.921 8.094 1.00 92.12 69 ASP A C 1
ATOM 577 O O . ASP A 1 69 ? 8.931 2.891 7.854 1.00 92.12 69 ASP A O 1
ATOM 581 N N . TYR A 1 70 ? 9.228 0.946 8.895 1.00 87.44 70 TYR A N 1
ATOM 582 C CA . TYR A 1 70 ? 7.881 0.942 9.473 1.00 87.44 70 TYR A CA 1
ATOM 583 C C . TYR A 1 70 ? 7.640 2.132 10.415 1.00 87.44 70 TYR A C 1
ATOM 585 O O . TYR A 1 70 ? 6.537 2.679 10.483 1.00 87.44 70 TYR A O 1
ATOM 593 N N . GLU A 1 71 ? 8.682 2.549 11.123 1.00 87.12 71 GLU A N 1
ATOM 594 C CA . GLU A 1 71 ? 8.701 3.673 12.049 1.00 87.12 71 GLU A CA 1
ATOM 595 C C . GLU A 1 71 ? 8.443 5.013 11.344 1.00 87.12 71 GLU A C 1
ATOM 597 O O . GLU A 1 71 ? 7.859 5.914 11.951 1.00 87.12 71 GLU A O 1
ATOM 602 N N . ASP A 1 72 ? 8.787 5.118 10.057 1.00 90.81 72 ASP A N 1
ATOM 603 C CA . ASP A 1 72 ? 8.594 6.318 9.236 1.00 90.81 72 ASP A CA 1
ATOM 604 C C . ASP A 1 72 ? 7.158 6.471 8.712 1.00 90.81 72 ASP A C 1
ATOM 606 O O . ASP A 1 72 ? 6.828 7.469 8.056 1.00 90.81 72 ASP A O 1
ATOM 610 N N . LEU A 1 73 ? 6.303 5.466 8.921 1.00 89.31 73 LEU A N 1
ATOM 611 C CA . LEU A 1 73 ? 4.934 5.480 8.423 1.00 89.31 73 LEU A CA 1
ATOM 612 C C . LEU A 1 73 ? 4.052 6.457 9.196 1.00 89.31 73 LEU A C 1
ATOM 614 O O . LEU A 1 73 ? 4.030 6.477 10.432 1.00 89.31 73 LEU A O 1
ATOM 618 N N . TYR A 1 74 ? 3.216 7.178 8.453 1.00 87.19 74 TYR A N 1
ATOM 619 C CA . TYR A 1 74 ? 2.083 7.891 9.029 1.00 87.19 74 TYR A CA 1
ATOM 620 C C . TYR A 1 74 ? 1.049 6.898 9.578 1.00 87.19 74 TYR A C 1
ATOM 622 O O . TYR A 1 74 ? 0.972 5.740 9.160 1.00 87.19 74 TYR A O 1
ATOM 630 N N . GLU A 1 75 ? 0.218 7.333 10.522 1.00 82.12 75 GLU A N 1
ATOM 631 C CA . GLU A 1 75 ? -0.756 6.439 11.163 1.00 82.12 75 GLU A CA 1
ATOM 632 C C . GLU A 1 75 ? -1.775 5.889 10.144 1.00 82.12 75 GLU A C 1
ATOM 634 O O . GLU A 1 75 ? -2.097 4.703 10.173 1.00 82.12 75 GLU A O 1
ATOM 639 N N . GLU A 1 76 ? -2.208 6.693 9.167 1.00 83.44 76 GLU A N 1
ATOM 640 C CA . GLU A 1 76 ? -3.065 6.259 8.053 1.00 83.44 76 GLU A CA 1
ATOM 641 C C . GLU A 1 76 ? -2.430 5.171 7.189 1.00 83.44 76 GLU A C 1
ATOM 643 O O . GLU A 1 76 ? -3.127 4.278 6.699 1.00 83.44 76 GLU A O 1
ATOM 648 N N . GLU A 1 77 ? -1.113 5.227 7.013 1.00 89.25 77 GLU A N 1
ATOM 649 C CA . GLU A 1 77 ? -0.359 4.241 6.253 1.00 89.25 77 GLU A CA 1
ATOM 650 C C . GLU A 1 77 ? -0.316 2.922 7.026 1.00 89.25 77 GLU A C 1
ATOM 652 O O . GLU A 1 77 ? -0.628 1.875 6.460 1.00 89.25 77 GLU A O 1
ATOM 657 N N . LYS A 1 78 ? -0.065 2.969 8.340 1.00 86.94 78 LYS A N 1
ATOM 658 C CA . LYS A 1 78 ? -0.126 1.784 9.213 1.00 86.94 78 LYS A CA 1
ATOM 659 C C . LYS A 1 78 ? -1.510 1.134 9.179 1.00 86.94 78 LYS A C 1
ATOM 661 O O . LYS A 1 78 ? -1.616 -0.084 9.038 1.00 86.94 78 LYS A O 1
ATOM 666 N N . PHE A 1 79 ? -2.579 1.928 9.234 1.00 85.56 79 PHE A N 1
ATOM 667 C CA . PHE A 1 79 ? -3.955 1.416 9.197 1.00 85.56 79 PHE A CA 1
ATOM 668 C C . PHE A 1 79 ? -4.298 0.743 7.867 1.00 85.56 79 PHE A C 1
ATOM 670 O O . PHE A 1 79 ? -4.945 -0.309 7.844 1.00 85.56 79 PHE A O 1
ATOM 677 N N . LEU A 1 80 ? -3.847 1.335 6.761 1.00 88.69 80 LEU A N 1
ATOM 678 C CA . LEU A 1 80 ? -3.994 0.767 5.427 1.00 88.69 80 LEU A CA 1
ATOM 679 C C . LEU A 1 80 ? -3.256 -0.571 5.306 1.00 88.69 80 LEU A C 1
ATOM 681 O O . LEU A 1 80 ? -3.844 -1.555 4.848 1.00 88.69 80 LEU A O 1
ATOM 685 N N . LEU A 1 81 ? -1.980 -0.612 5.704 1.00 89.44 81 LEU A N 1
ATOM 686 C CA . LEU A 1 81 ? -1.171 -1.828 5.620 1.00 89.44 81 LEU A CA 1
ATOM 687 C C . LEU A 1 81 ? -1.746 -2.927 6.509 1.00 89.44 81 LEU A C 1
ATOM 689 O O . LEU A 1 81 ? -1.870 -4.065 6.061 1.00 89.44 81 LEU A O 1
ATOM 693 N N . TYR A 1 82 ? -2.199 -2.589 7.719 1.00 87.50 82 TYR A N 1
ATOM 694 C CA . TYR A 1 82 ? -2.892 -3.538 8.585 1.00 87.50 82 TYR A CA 1
ATOM 695 C C . TYR A 1 82 ? -4.100 -4.161 7.885 1.00 87.50 82 TYR A C 1
ATOM 697 O O . TYR A 1 82 ? -4.231 -5.386 7.850 1.00 87.50 82 TYR A O 1
ATOM 705 N N . ARG A 1 83 ? -4.974 -3.341 7.288 1.00 89.38 83 ARG A N 1
ATOM 706 C CA . ARG A 1 83 ? -6.159 -3.842 6.582 1.00 89.38 83 ARG A CA 1
ATOM 707 C C . ARG A 1 83 ? -5.765 -4.821 5.475 1.00 89.38 83 ARG A C 1
ATOM 709 O O . ARG A 1 83 ? -6.361 -5.891 5.362 1.00 89.38 83 ARG A O 1
ATOM 716 N N . ILE A 1 84 ? -4.773 -4.452 4.667 1.00 90.06 84 ILE A N 1
ATOM 717 C CA . ILE A 1 84 ? -4.301 -5.253 3.532 1.00 90.06 84 ILE A CA 1
ATOM 718 C C . ILE A 1 84 ? -3.697 -6.578 4.004 1.00 90.06 84 ILE A C 1
ATOM 720 O O . ILE A 1 84 ? -4.095 -7.635 3.511 1.00 90.06 84 ILE A O 1
ATOM 724 N N . ARG A 1 85 ? -2.799 -6.542 4.993 1.00 88.12 85 ARG A N 1
ATOM 725 C CA . ARG A 1 85 ? -2.152 -7.729 5.572 1.00 88.12 85 ARG A CA 1
ATOM 726 C C . ARG A 1 85 ? -3.160 -8.695 6.193 1.00 88.12 85 ARG A C 1
ATOM 728 O O . ARG A 1 85 ? -2.999 -9.907 6.088 1.00 88.12 85 ARG A O 1
ATOM 735 N N . ASN A 1 86 ? -4.242 -8.166 6.763 1.00 86.00 86 ASN A N 1
ATOM 736 C CA . ASN A 1 86 ? -5.347 -8.958 7.309 1.00 86.00 86 ASN A CA 1
ATOM 737 C C . ASN A 1 86 ? -6.401 -9.352 6.260 1.00 86.00 86 ASN A C 1
ATOM 739 O O . ASN A 1 86 ? -7.401 -9.973 6.607 1.00 86.00 86 ASN A O 1
ATOM 743 N N . LYS A 1 87 ? -6.189 -9.020 4.977 1.00 88.44 87 LYS A N 1
ATOM 744 C CA . LYS A 1 87 ? -7.101 -9.322 3.858 1.00 88.44 87 LYS A CA 1
ATOM 745 C C . LYS A 1 87 ? -8.522 -8.788 4.067 1.00 88.44 87 LYS A C 1
ATOM 747 O O . LYS A 1 87 ? -9.475 -9.321 3.504 1.00 88.44 87 LYS A O 1
ATOM 752 N N . LEU A 1 88 ? -8.646 -7.710 4.835 1.00 87.75 88 LEU A N 1
ATOM 753 C CA . LEU A 1 88 ? -9.917 -7.075 5.141 1.00 87.75 88 LEU A CA 1
ATOM 754 C C . LEU A 1 88 ? -10.316 -6.131 4.003 1.00 87.75 88 LEU A C 1
ATOM 756 O O . LEU A 1 88 ? -9.513 -5.345 3.480 1.00 87.75 88 LEU A O 1
ATOM 760 N N . ASN A 1 89 ? -11.586 -6.160 3.625 1.00 89.25 89 ASN A N 1
ATOM 761 C CA . ASN A 1 89 ? -12.158 -5.111 2.794 1.00 89.25 89 ASN A CA 1
ATOM 762 C C . ASN A 1 89 ? -12.518 -3.875 3.645 1.00 89.25 89 ASN A C 1
ATOM 764 O O . ASN A 1 89 ? -12.538 -3.915 4.876 1.00 89.25 89 ASN A O 1
ATOM 768 N N . GLN A 1 90 ? -12.801 -2.747 2.985 1.00 89.62 90 GLN A N 1
ATOM 769 C CA . GLN A 1 90 ? -13.110 -1.483 3.669 1.00 89.62 90 GLN A CA 1
ATOM 770 C C . GLN A 1 90 ? -14.366 -1.558 4.552 1.00 89.62 90 GLN A C 1
ATOM 772 O O . GLN A 1 90 ? -14.480 -0.812 5.519 1.00 89.62 90 GLN A O 1
ATOM 777 N N . ILE A 1 91 ? -15.319 -2.440 4.236 1.00 90.19 91 ILE A N 1
ATOM 778 C CA . ILE A 1 91 ? -16.535 -2.621 5.036 1.00 90.19 91 ILE A CA 1
ATOM 779 C C . ILE A 1 91 ? -16.209 -3.393 6.314 1.00 90.19 91 ILE A C 1
ATOM 781 O O . ILE A 1 91 ? -16.674 -3.013 7.384 1.00 90.19 91 ILE A O 1
ATOM 785 N N . GLU A 1 92 ? -15.415 -4.457 6.213 1.00 90.06 92 GLU A N 1
ATOM 786 C CA . GLU A 1 92 ? -15.023 -5.297 7.349 1.00 90.06 92 GLU A CA 1
ATOM 787 C C . GLU A 1 92 ? -14.223 -4.507 8.379 1.00 90.06 92 GLU A C 1
ATOM 789 O O . GLU A 1 92 ? -14.618 -4.454 9.540 1.00 90.06 92 GLU A O 1
ATOM 794 N N . ILE A 1 93 ? -13.162 -3.817 7.954 1.00 88.19 93 ILE A N 1
ATOM 795 C CA . ILE A 1 93 ? -12.349 -3.012 8.874 1.00 88.19 93 ILE A CA 1
ATOM 796 C C . ILE A 1 93 ? -13.153 -1.863 9.494 1.00 88.19 93 ILE A C 1
ATOM 798 O O . ILE A 1 93 ? -12.999 -1.565 10.674 1.00 88.19 93 ILE A O 1
ATOM 802 N N . ALA A 1 94 ? -14.056 -1.239 8.731 1.00 89.50 94 ALA A N 1
ATOM 803 C CA . ALA A 1 94 ? -14.886 -0.168 9.257 1.00 89.50 94 ALA A CA 1
ATOM 804 C C . ALA A 1 94 ? -15.847 -0.702 10.325 1.00 89.50 94 ALA A C 1
ATOM 806 O O . ALA A 1 94 ? -15.968 -0.089 11.380 1.00 89.50 94 ALA A O 1
ATOM 807 N N . LYS A 1 95 ? -16.458 -1.875 10.100 1.00 89.12 95 LYS A N 1
ATOM 808 C CA . LYS A 1 95 ? -17.282 -2.556 11.108 1.00 89.12 95 LYS A CA 1
ATOM 809 C C . LYS A 1 95 ? -16.481 -2.899 12.362 1.00 89.12 95 LYS A C 1
ATOM 811 O O . LYS A 1 95 ? -16.970 -2.618 13.450 1.00 89.12 95 LYS A O 1
ATOM 816 N N . LEU A 1 96 ? -15.271 -3.448 12.214 1.00 85.25 96 LEU A N 1
ATOM 817 C CA . LEU A 1 96 ? -14.386 -3.767 13.343 1.00 85.25 96 LEU A CA 1
ATOM 818 C C . LEU A 1 96 ? -14.072 -2.526 14.184 1.00 85.25 96 LEU A C 1
ATOM 820 O O . LEU A 1 96 ? -14.106 -2.583 15.406 1.00 85.25 96 LEU A O 1
ATOM 824 N N . LEU A 1 97 ? -13.846 -1.387 13.532 1.00 85.25 97 LEU A N 1
ATOM 825 C CA . LEU A 1 97 ? -13.553 -0.123 14.205 1.00 85.25 97 LEU A CA 1
ATOM 826 C C . LEU A 1 97 ? -14.811 0.628 14.683 1.00 85.25 97 LEU A C 1
ATOM 828 O O . LEU A 1 97 ? -14.692 1.688 15.294 1.00 85.25 97 LEU A O 1
ATOM 832 N N . GLY A 1 98 ? -16.017 0.126 14.400 1.00 87.56 98 GLY A N 1
ATOM 833 C CA . GLY A 1 98 ? -17.275 0.795 14.746 1.00 87.56 98 GLY A CA 1
ATOM 834 C C . GLY A 1 98 ? -17.581 2.048 13.911 1.00 87.56 98 GLY A C 1
ATOM 835 O O . GLY A 1 98 ? -18.277 2.947 14.382 1.00 87.56 98 GLY A O 1
ATOM 836 N N . TYR A 1 99 ? -17.077 2.126 12.677 1.00 88.19 99 TYR A N 1
ATOM 837 C CA . TYR A 1 99 ? -17.278 3.241 11.748 1.00 88.19 99 TYR A CA 1
ATOM 838 C C . TYR A 1 99 ? -18.004 2.824 10.461 1.00 88.19 99 TYR A C 1
ATOM 840 O O . TYR A 1 99 ? -18.103 1.656 10.091 1.00 88.19 99 TYR A O 1
ATOM 848 N N . ASN A 1 100 ? -18.493 3.821 9.722 1.00 90.12 100 ASN A N 1
ATOM 849 C CA . ASN A 1 100 ? -19.022 3.616 8.376 1.00 90.12 100 ASN A CA 1
ATOM 850 C C . ASN A 1 100 ? -17.876 3.408 7.365 1.00 90.12 100 ASN A C 1
ATOM 852 O O . ASN A 1 100 ? -16.921 4.183 7.335 1.00 90.12 100 ASN A O 1
ATOM 856 N N . SER A 1 101 ? -18.022 2.424 6.472 1.00 89.25 101 SER A N 1
ATOM 857 C CA . SER A 1 101 ? -17.127 2.177 5.327 1.00 89.25 101 SER A CA 1
ATOM 858 C C . SER A 1 101 ? -16.786 3.429 4.504 1.00 89.25 101 SER A C 1
ATOM 860 O O . SER A 1 101 ? -15.639 3.590 4.093 1.00 89.25 101 SER A O 1
ATOM 862 N N . LYS A 1 102 ? -17.732 4.365 4.322 1.00 89.00 102 LYS A N 1
ATOM 863 C CA . LYS A 1 102 ? -17.478 5.634 3.615 1.00 89.00 102 LYS A CA 1
ATOM 864 C C . LYS A 1 102 ? -16.474 6.518 4.360 1.00 89.00 102 LYS A C 1
ATOM 866 O O . LYS A 1 102 ? -15.601 7.108 3.734 1.00 89.00 102 LYS A O 1
ATOM 871 N N . TYR A 1 103 ? -16.583 6.585 5.688 1.00 87.00 103 TYR A N 1
ATOM 872 C CA . TYR A 1 103 ? -15.646 7.336 6.525 1.00 87.00 103 TYR A CA 1
ATOM 873 C C . TYR A 1 103 ? -14.245 6.722 6.456 1.00 87.00 103 TYR A C 1
ATOM 875 O O . TYR A 1 103 ? -13.277 7.432 6.195 1.00 87.00 103 TYR A O 1
ATOM 883 N N . TYR A 1 104 ? -14.151 5.395 6.578 1.00 86.94 104 TYR A N 1
ATOM 884 C CA . TYR A 1 104 ? -12.879 4.684 6.448 1.00 86.94 104 TYR A CA 1
ATOM 885 C C . TYR A 1 104 ? -12.238 4.891 5.065 1.00 86.94 104 TYR A C 1
ATOM 887 O O . TYR A 1 104 ? -11.057 5.213 4.968 1.00 86.94 104 TYR A O 1
ATOM 895 N N . SER A 1 105 ? -13.025 4.797 3.986 1.00 86.25 105 SER A N 1
ATOM 896 C CA . SER A 1 105 ? -12.525 5.062 2.633 1.00 86.25 105 SER A CA 1
ATOM 897 C C . SER A 1 105 ? -11.974 6.479 2.486 1.00 86.25 105 SER A C 1
ATOM 899 O O . SER A 1 105 ? -10.987 6.652 1.779 1.00 86.25 105 SER A O 1
ATOM 901 N N . HIS A 1 106 ? -12.589 7.488 3.113 1.00 86.94 106 HIS A N 1
ATOM 902 C CA . HIS A 1 106 ? -12.077 8.855 3.048 1.00 86.94 106 HIS A CA 1
ATOM 903 C C . HIS A 1 106 ? -10.743 9.014 3.783 1.00 86.94 106 HIS A C 1
ATOM 905 O O . HIS A 1 106 ? -9.885 9.744 3.288 1.00 86.94 106 HIS A O 1
ATOM 911 N N . ILE A 1 107 ? -10.555 8.324 4.914 1.00 85.00 107 ILE A N 1
ATOM 912 C CA . ILE A 1 107 ? -9.264 8.273 5.614 1.00 85.00 107 ILE A CA 1
ATOM 913 C C . ILE A 1 107 ? -8.199 7.681 4.686 1.00 85.00 107 ILE A C 1
ATOM 915 O O . ILE A 1 107 ? -7.181 8.318 4.437 1.00 85.00 107 ILE A O 1
ATOM 919 N N . GLU A 1 108 ? -8.453 6.510 4.092 1.00 80.00 108 GLU A N 1
ATOM 920 C CA . GLU A 1 108 ? -7.469 5.856 3.219 1.00 80.00 108 GLU A CA 1
ATOM 921 C C . GLU A 1 108 ? -7.088 6.693 1.996 1.00 80.00 108 GLU A C 1
ATOM 923 O O . GLU A 1 108 ? -5.971 6.577 1.488 1.00 80.00 108 GLU A O 1
ATOM 928 N N . THR A 1 109 ? -8.010 7.499 1.472 1.00 78.75 109 THR A N 1
ATOM 929 C CA . THR A 1 109 ? -7.749 8.368 0.318 1.00 78.75 109 THR A CA 1
ATOM 930 C C . THR A 1 109 ? -7.166 9.727 0.701 1.00 78.75 109 THR A C 1
ATOM 932 O O . THR A 1 109 ? -6.930 10.526 -0.197 1.00 78.75 109 THR A O 1
ATOM 935 N N . GLY A 1 110 ? -6.963 10.016 1.991 1.00 75.44 110 GLY A N 1
ATOM 936 C CA . GLY A 1 110 ? -6.510 11.329 2.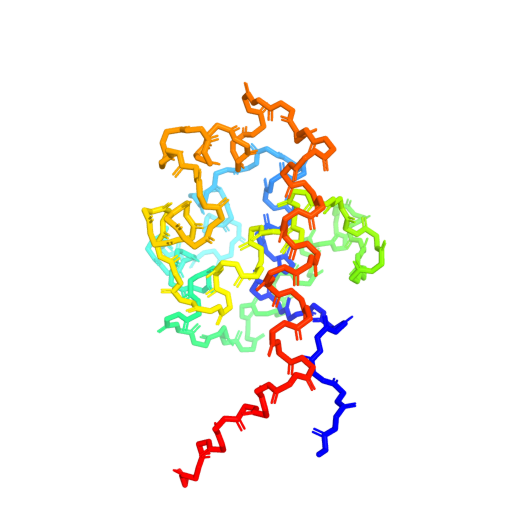467 1.00 75.44 110 GLY A CA 1
ATOM 937 C C . GLY A 1 110 ? -7.570 12.434 2.353 1.00 75.44 110 GLY A C 1
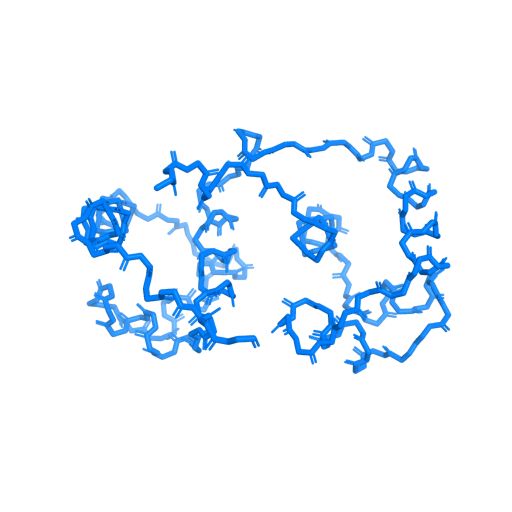ATOM 938 O O . GLY A 1 110 ? -7.256 13.613 2.463 1.00 75.44 110 GLY A O 1
ATOM 939 N N . ASN A 1 111 ? -8.837 12.067 2.139 1.00 82.81 111 ASN A N 1
ATOM 940 C CA . ASN A 1 111 ? -9.967 12.998 2.028 1.00 82.81 111 ASN A CA 1
ATOM 941 C C . ASN A 1 111 ? -10.585 13.341 3.392 1.00 82.81 111 ASN A C 1
ATOM 943 O O . ASN A 1 111 ? -11.506 14.154 3.481 1.00 82.81 111 ASN A O 1
ATOM 947 N N . SER A 1 112 ? -10.161 12.680 4.465 1.00 82.31 112 SER A N 1
ATOM 948 C CA . SER A 1 112 ? -10.584 12.997 5.826 1.00 82.31 112 SER A CA 1
ATOM 949 C C . SER A 1 112 ? -9.440 12.732 6.797 1.00 82.31 112 SER A C 1
ATOM 951 O O . SER A 1 112 ? -8.768 11.710 6.658 1.00 82.31 112 SER A O 1
ATOM 953 N N . PRO A 1 113 ? -9.218 13.621 7.779 1.00 79.62 113 PRO A N 1
ATOM 954 C CA . PRO A 1 113 ? -8.185 13.413 8.778 1.00 79.62 113 PRO A CA 1
ATOM 955 C C . PRO A 1 113 ? -8.553 12.250 9.702 1.00 79.62 113 PRO A C 1
ATOM 957 O O . PRO A 1 113 ? -9.730 12.012 10.007 1.00 79.62 113 PRO A O 1
ATOM 960 N N . ILE A 1 114 ? -7.530 11.564 10.203 1.00 82.44 114 ILE A N 1
ATOM 961 C CA . ILE A 1 114 ? -7.688 10.622 11.309 1.00 82.44 114 ILE A CA 1
ATOM 962 C C . ILE A 1 114 ? -8.028 11.408 12.571 1.00 82.44 114 ILE A C 1
ATOM 964 O O . ILE A 1 114 ? -7.324 12.339 12.957 1.00 82.44 114 ILE A O 1
ATOM 968 N N . THR A 1 115 ? -9.106 11.011 13.241 1.00 85.12 115 THR A N 1
ATOM 969 C CA . THR A 1 115 ? -9.443 11.555 14.559 1.00 85.12 115 THR A CA 1
ATOM 970 C C . THR A 1 115 ? -8.694 10.802 15.653 1.00 85.12 115 THR A C 1
ATOM 972 O O . THR A 1 115 ? -8.429 9.606 15.524 1.00 85.12 115 THR A O 1
ATOM 975 N N . THR A 1 116 ? -8.429 11.463 16.782 1.00 83.38 116 THR A N 1
ATOM 976 C CA . THR A 1 116 ? -7.848 10.813 17.969 1.00 83.38 116 THR A CA 1
ATOM 977 C C . THR A 1 116 ? -8.665 9.599 18.409 1.00 83.38 116 THR A C 1
ATOM 979 O O . THR A 1 116 ? -8.104 8.573 18.772 1.00 83.38 116 THR A O 1
ATOM 982 N N . GLN A 1 117 ? -9.998 9.678 18.326 1.00 84.88 117 GLN A N 1
ATOM 983 C CA . GLN A 1 117 ? -10.876 8.556 18.657 1.00 84.88 117 GLN A CA 1
ATOM 984 C C . GLN A 1 117 ? -10.649 7.354 17.732 1.00 84.88 117 GLN A C 1
ATOM 986 O O . GLN A 1 117 ? -10.567 6.228 18.217 1.00 84.88 117 GLN A O 1
ATOM 991 N N . PHE A 1 118 ? -10.520 7.591 16.424 1.00 85.81 118 PHE A N 1
ATOM 992 C CA . PHE A 1 118 ? -10.239 6.535 15.457 1.00 85.81 118 PHE A CA 1
ATOM 993 C C . PHE A 1 118 ? -8.875 5.896 15.722 1.00 85.81 118 PHE A C 1
ATOM 995 O O . PHE A 1 118 ? -8.778 4.674 15.807 1.00 85.81 118 PHE A O 1
ATOM 1002 N N . ALA A 1 119 ? -7.837 6.719 15.908 1.00 82.50 119 ALA A N 1
ATOM 1003 C CA . ALA A 1 119 ? -6.492 6.236 16.200 1.00 82.50 119 ALA A CA 1
ATOM 1004 C C . ALA A 1 119 ? -6.454 5.407 17.492 1.00 82.50 119 ALA A C 1
ATOM 1006 O O . ALA A 1 119 ? -5.842 4.343 17.521 1.00 82.50 119 ALA A O 1
ATOM 1007 N N . ASN A 1 120 ? -7.155 5.854 18.538 1.00 82.31 120 ASN A N 1
ATOM 1008 C CA . ASN A 1 120 ? -7.237 5.128 19.801 1.00 82.31 120 ASN A CA 1
ATOM 1009 C C . ASN A 1 120 ? -7.956 3.790 19.643 1.00 82.31 120 ASN A C 1
ATOM 1011 O O . ASN A 1 120 ? -7.425 2.798 20.119 1.00 82.31 120 ASN A O 1
ATOM 1015 N N . ARG A 1 121 ? -9.096 3.740 18.938 1.00 81.38 121 ARG A N 1
ATOM 1016 C CA . ARG A 1 121 ? -9.809 2.480 18.655 1.00 81.38 121 ARG A CA 1
ATOM 1017 C C . ARG A 1 121 ? -8.957 1.506 17.862 1.00 81.38 121 ARG A C 1
ATOM 1019 O O . ARG A 1 121 ? -8.926 0.324 18.165 1.00 81.38 121 ARG A O 1
ATOM 1026 N N . PHE A 1 122 ? -8.222 1.994 16.869 1.00 81.38 122 PHE A N 1
ATOM 1027 C CA . PHE A 1 122 ? -7.307 1.142 16.123 1.00 81.38 122 PHE A CA 1
ATOM 1028 C C . PHE A 1 122 ? -6.189 0.584 17.025 1.00 81.38 122 PHE A C 1
ATOM 1030 O O . PHE A 1 122 ? -5.883 -0.604 16.984 1.00 81.38 122 PHE A O 1
ATOM 1037 N N . LYS A 1 123 ? -5.598 1.410 17.893 1.00 78.69 123 LYS A N 1
ATOM 1038 C CA . LYS A 1 123 ? -4.567 0.945 18.835 1.00 78.69 123 LYS A CA 1
ATOM 1039 C C . LYS A 1 123 ? -5.135 -0.035 19.868 1.00 78.69 123 LYS A C 1
ATOM 1041 O O . LYS A 1 123 ? -4.542 -1.081 20.095 1.00 78.69 123 LYS A O 1
ATOM 1046 N N . SER A 1 124 ? -6.293 0.269 20.454 1.00 74.75 124 SER A N 1
ATOM 1047 C CA . SER A 1 124 ? -6.887 -0.525 21.532 1.00 74.75 124 SER A CA 1
ATOM 1048 C C . SER A 1 124 ? -7.546 -1.814 21.063 1.00 74.75 124 SER A C 1
ATOM 1050 O O . SER A 1 124 ? -7.407 -2.834 21.726 1.00 74.75 124 SER A O 1
ATOM 1052 N N . ASP A 1 125 ? -8.279 -1.765 19.953 1.00 68.81 125 ASP A N 1
ATOM 1053 C CA . ASP A 1 125 ? -9.175 -2.850 19.543 1.00 68.81 125 ASP A CA 1
ATOM 1054 C C . ASP A 1 125 ? -8.500 -3.764 18.517 1.00 68.81 125 ASP A C 1
ATOM 1056 O O . ASP A 1 125 ? -8.907 -4.907 18.350 1.00 68.81 125 ASP A O 1
ATOM 1060 N N . ILE A 1 126 ? -7.476 -3.265 17.816 1.00 68.12 126 ILE A N 1
ATOM 1061 C CA . ILE A 1 126 ? -6.838 -3.975 16.709 1.00 68.12 126 ILE A CA 1
ATOM 1062 C C . ILE A 1 126 ? -5.392 -4.375 17.026 1.00 68.12 126 ILE A C 1
ATOM 1064 O O . ILE A 1 126 ? -5.056 -5.548 16.856 1.00 68.12 126 ILE A O 1
ATOM 1068 N N . LEU A 1 127 ? -4.546 -3.453 17.501 1.00 64.81 127 LEU A N 1
ATOM 1069 C CA . LEU A 1 127 ? -3.156 -3.802 17.835 1.00 64.81 127 LEU A CA 1
ATOM 1070 C C . LEU A 1 127 ? -3.087 -4.663 19.107 1.00 64.81 127 LEU A C 1
ATOM 1072 O O . LEU A 1 127 ? -2.438 -5.706 19.098 1.00 64.81 127 LEU A O 1
ATOM 1076 N N . ASN A 1 128 ? -3.854 -4.327 20.151 1.00 61.16 128 ASN A N 1
ATOM 1077 C CA . ASN A 1 128 ? -3.882 -5.139 21.378 1.00 61.16 128 ASN A CA 1
ATOM 1078 C C . ASN A 1 128 ? -4.631 -6.477 21.214 1.00 61.16 128 ASN A C 1
ATOM 1080 O O . ASN A 1 128 ? -4.426 -7.399 22.005 1.00 61.16 128 ASN A O 1
ATOM 1084 N N . TRP A 1 129 ? -5.515 -6.614 20.215 1.00 49.84 129 TRP A N 1
ATOM 1085 C CA . TRP A 1 129 ? -6.193 -7.889 19.943 1.00 49.84 129 TRP A CA 1
ATOM 1086 C C . TRP A 1 129 ? -5.194 -8.964 19.491 1.00 49.84 129 TRP A C 1
ATOM 1088 O O . TRP A 1 129 ? -5.298 -10.107 19.923 1.00 49.84 129 TRP A O 1
ATOM 1098 N N . ARG A 1 130 ? -4.154 -8.595 18.731 1.00 50.84 130 ARG A N 1
ATOM 1099 C CA . ARG A 1 130 ? -3.091 -9.522 18.302 1.00 50.84 130 ARG A CA 1
ATOM 1100 C C . ARG A 1 130 ? -2.036 -9.832 19.362 1.00 50.84 130 ARG A C 1
ATOM 1102 O O . ARG A 1 130 ? -1.466 -10.914 19.315 1.00 50.84 130 ARG A O 1
ATOM 1109 N N . GLU A 1 131 ? -1.813 -8.952 20.339 1.00 49.59 131 GLU A N 1
ATOM 1110 C CA . GLU A 1 131 ? -1.000 -9.313 21.515 1.00 49.59 131 GLU A CA 1
ATOM 1111 C C . GLU A 1 131 ? -1.644 -10.460 22.320 1.00 49.59 131 GLU A C 1
ATOM 1113 O O . GLU A 1 131 ? -0.951 -11.186 23.030 1.00 49.59 131 GLU A O 1
ATOM 1118 N N . ASN A 1 132 ? -2.962 -10.659 22.179 1.00 43.66 132 ASN A N 1
ATOM 1119 C CA . ASN A 1 132 ? -3.717 -11.696 22.883 1.00 43.66 132 ASN A CA 1
ATOM 1120 C C . ASN A 1 132 ? -4.119 -12.892 21.999 1.00 43.66 132 ASN A C 1
ATOM 1122 O O . ASN A 1 132 ? -4.245 -13.999 22.519 1.00 43.66 132 ASN A O 1
ATOM 1126 N N . ASP A 1 133 ? -4.271 -12.710 20.684 1.00 43.72 133 ASP A N 1
ATOM 1127 C CA . ASP A 1 133 ? -4.498 -13.794 19.723 1.00 43.72 133 ASP A CA 1
ATOM 1128 C C . ASP A 1 133 ? -3.215 -14.087 18.928 1.00 43.72 133 ASP A C 1
ATOM 1130 O O . ASP A 1 133 ? -2.916 -13.463 17.906 1.00 43.72 133 ASP A O 1
ATOM 1134 N N . SER A 1 134 ? -2.458 -15.089 19.398 1.00 36.00 134 SER A N 1
ATOM 1135 C CA . SER A 1 134 ? -1.358 -15.704 18.643 1.00 36.00 134 SER A CA 1
ATOM 1136 C C . SER A 1 134 ? -1.804 -16.026 17.208 1.00 36.00 134 SER A C 1
ATOM 1138 O O . SER A 1 134 ? -2.859 -16.644 17.028 1.00 36.00 134 SER A O 1
ATOM 1140 N N . PRO A 1 135 ? -1.010 -15.695 16.170 1.00 38.22 135 PRO A N 1
ATOM 1141 C CA . PRO A 1 135 ? -1.367 -16.044 14.809 1.00 38.22 135 PRO A CA 1
ATOM 1142 C C . PRO A 1 135 ? -1.438 -17.564 14.692 1.00 38.22 135 PRO A C 1
ATOM 1144 O O . PRO A 1 135 ? -0.464 -18.268 14.972 1.00 38.22 135 PRO A O 1
ATOM 1147 N N . VAL A 1 136 ? -2.601 -18.057 14.262 1.00 35.50 136 VAL A N 1
ATOM 1148 C CA . VAL A 1 136 ? -2.797 -19.441 13.835 1.00 35.50 136 VAL A CA 1
ATOM 1149 C C . VAL A 1 136 ? -1.664 -19.783 12.874 1.00 35.50 136 VAL A C 1
ATOM 1151 O O . VAL A 1 136 ? -1.545 -19.202 11.792 1.00 35.50 136 VAL A O 1
ATOM 1154 N N . GLN A 1 137 ? -0.795 -20.690 13.317 1.00 29.92 137 GLN A N 1
ATOM 1155 C CA . GLN A 1 137 ? 0.260 -21.259 12.501 1.00 29.92 137 GLN A CA 1
ATOM 1156 C C . GLN A 1 137 ? -0.394 -21.877 11.266 1.00 29.92 137 GLN A C 1
ATOM 1158 O O . GLN A 1 137 ? -1.140 -22.850 11.379 1.00 29.92 137 GLN A O 1
ATOM 1163 N N . TYR A 1 138 ? -0.106 -21.342 10.082 1.00 29.78 138 TYR A N 1
ATOM 1164 C CA . TYR A 1 138 ? -0.271 -22.131 8.870 1.00 29.78 138 TYR A CA 1
ATOM 1165 C C . TYR A 1 138 ? 0.876 -23.148 8.842 1.00 29.78 138 TYR A C 1
ATOM 1167 O O . TYR A 1 138 ? 1.969 -22.866 8.362 1.00 29.78 138 TYR A O 1
ATOM 1175 N N . VAL A 1 139 ? 0.615 -24.307 9.448 1.00 29.75 139 VAL A N 1
ATOM 1176 C CA . VAL A 1 139 ? 1.191 -25.605 9.067 1.00 29.75 139 VAL A CA 1
ATOM 1177 C C . VAL A 1 139 ? 0.503 -25.938 7.728 1.00 29.75 139 VAL A C 1
ATOM 1179 O O . VAL A 1 139 ? -0.719 -25.821 7.651 1.00 29.75 139 VAL A O 1
ATOM 1182 N N . VAL A 1 140 ? 1.159 -26.225 6.603 1.00 32.22 140 VAL A N 1
ATOM 1183 C CA . VAL A 1 140 ? 2.298 -27.107 6.306 1.00 32.22 140 VAL A CA 1
ATOM 1184 C C . VAL A 1 140 ? 2.970 -26.619 5.020 1.00 32.22 140 VAL A C 1
ATOM 1186 O O . VAL A 1 140 ? 2.228 -26.112 4.145 1.00 32.22 140 VAL A O 1
#

Foldseek 3Di:
DDDPDWFDDPLLLLLVVCLVVVHQLCVLCVQLVHDSVVNVCSNLVVDDDDPSSSVSSVVVCVVVVHDDTSVRDDLLSSLSVLCSVVSHDLCRVCVQLVHHSVQSVCSNNVNDPDDPSSSVSCVPRPVVVCVVDPPDDPDD